Protein AF-S8E864-F1 (afdb_monomer_lite)

Sequence (79 aa):
QNDGEVESLGRFAIQEHNKNQNAALEFTRVVKAEQQVVSGKLYHLTVEAVDGGQKQVYEAKVWVKPWLNFKQLNEFKKA

Structure (mmCIF, N/CA/C/O backbone):
data_AF-S8E864-F1
#
_entry.id   AF-S8E864-F1
#
loop_
_atom_site.group_PDB
_atom_site.id
_atom_site.type_symbol
_atom_site.label_atom_id
_atom_site.label_alt_id
_atom_site.label_comp_id
_atom_site.label_asym_id
_atom_site.label_entity_id
_atom_site.label_seq_id
_atom_site.pdbx_PDB_ins_code
_atom_site.Cartn_x
_atom_site.Cartn_y
_atom_site.Cartn_z
_atom_site.occupancy
_atom_site.B_iso_or_equiv
_atom_site.auth_seq_id
_atom_site.auth_comp_id
_atom_site.auth_asym_id
_atom_site.auth_atom_id
_atom_site.pdbx_PDB_model_num
ATOM 1 N N . GLN A 1 1 ? -2.804 -11.511 -15.029 1.00 51.09 1 GLN A N 1
ATOM 2 C CA . GLN A 1 1 ? -2.080 -10.597 -14.119 1.00 51.09 1 GLN A CA 1
ATOM 3 C C . GLN A 1 1 ? -1.470 -11.495 -13.061 1.00 51.09 1 GLN A C 1
ATOM 5 O O . GLN A 1 1 ? -2.192 -12.353 -12.586 1.00 51.09 1 GLN A O 1
ATOM 10 N N . ASN A 1 2 ? -0.162 -11.434 -12.806 1.00 63.66 2 ASN A N 1
ATOM 11 C CA . ASN A 1 2 ? 0.457 -12.339 -11.833 1.00 63.66 2 ASN A CA 1
ATOM 12 C C . ASN A 1 2 ? -0.057 -11.967 -10.437 1.00 63.66 2 ASN A C 1
ATOM 14 O O . ASN A 1 2 ? 0.379 -10.951 -9.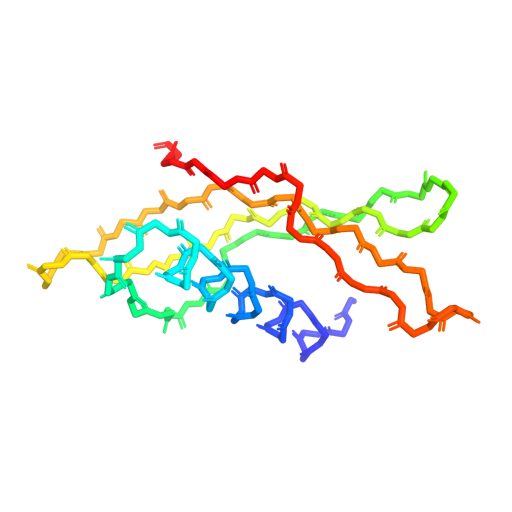898 1.00 63.66 2 ASN A O 1
ATOM 18 N N . ASP A 1 3 ? -0.979 -12.750 -9.875 1.00 75.81 3 ASP A N 1
ATOM 19 C CA . ASP A 1 3 ? -1.579 -12.494 -8.558 1.00 75.81 3 ASP A CA 1
ATOM 20 C C . ASP A 1 3 ? -0.517 -12.204 -7.481 1.00 75.81 3 ASP A C 1
ATOM 22 O O . ASP A 1 3 ? -0.635 -11.235 -6.731 1.00 75.81 3 ASP A O 1
ATOM 26 N N . GLY A 1 4 ? 0.611 -12.924 -7.507 1.00 89.56 4 GLY A N 1
ATOM 27 C CA . GLY A 1 4 ? 1.713 -12.725 -6.557 1.00 89.56 4 GLY A CA 1
ATOM 28 C C . GLY A 1 4 ? 2.412 -11.357 -6.634 1.00 89.56 4 GLY A C 1
ATOM 29 O O . GLY A 1 4 ? 2.878 -10.846 -5.613 1.00 89.56 4 GLY A O 1
ATOM 30 N N . GLU A 1 5 ? 2.475 -10.722 -7.811 1.00 91.25 5 GLU A N 1
ATOM 31 C CA . GLU A 1 5 ? 3.049 -9.373 -7.945 1.00 91.25 5 GLU A CA 1
ATOM 32 C C . GLU A 1 5 ? 2.127 -8.336 -7.295 1.00 91.25 5 GLU A C 1
ATOM 34 O O . GLU A 1 5 ? 2.576 -7.485 -6.528 1.00 91.25 5 GLU A O 1
ATOM 39 N N . VAL A 1 6 ? 0.826 -8.450 -7.561 1.00 94.25 6 VAL A N 1
ATOM 40 C CA . VAL A 1 6 ? -0.203 -7.554 -7.030 1.00 94.25 6 VAL A CA 1
ATOM 41 C C . VAL A 1 6 ? -0.302 -7.673 -5.510 1.00 94.25 6 VAL A C 1
ATOM 43 O O . VAL A 1 6 ? -0.302 -6.652 -4.820 1.00 94.25 6 VAL A O 1
ATOM 46 N N . GLU A 1 7 ? -0.304 -8.892 -4.968 1.00 95.88 7 GLU A N 1
ATOM 47 C CA . GLU A 1 7 ? -0.280 -9.112 -3.518 1.00 95.88 7 GLU A CA 1
ATOM 48 C C . GLU A 1 7 ? 0.970 -8.516 -2.864 1.00 95.88 7 GLU A C 1
ATOM 50 O O . GLU A 1 7 ? 0.881 -7.858 -1.825 1.00 95.88 7 GLU A O 1
ATOM 55 N N . SER A 1 8 ? 2.137 -8.682 -3.494 1.00 96.44 8 SER A N 1
ATOM 56 C CA . SER A 1 8 ? 3.395 -8.113 -2.999 1.00 96.44 8 SER A CA 1
ATOM 57 C C . SER A 1 8 ? 3.369 -6.581 -2.976 1.00 96.44 8 SER A C 1
ATOM 59 O O . SER A 1 8 ? 3.929 -5.962 -2.069 1.00 96.44 8 SER A O 1
ATOM 61 N N . LEU A 1 9 ? 2.720 -5.947 -3.958 1.00 96.94 9 LEU A N 1
ATOM 62 C CA . LEU A 1 9 ? 2.531 -4.495 -3.988 1.00 96.94 9 LEU A CA 1
ATOM 63 C C . LEU A 1 9 ? 1.511 -4.024 -2.942 1.00 96.94 9 LEU A C 1
ATOM 65 O O . LEU A 1 9 ? 1.735 -2.988 -2.317 1.00 96.94 9 LEU A O 1
ATOM 69 N N . GLY A 1 10 ? 0.449 -4.795 -2.694 1.00 97.38 10 GLY A N 1
ATOM 70 C CA . GLY A 1 10 ? -0.517 -4.515 -1.630 1.00 97.38 10 GLY A CA 1
ATOM 71 C C . GLY A 1 10 ? 0.116 -4.565 -0.236 1.00 97.38 10 GLY A C 1
ATOM 72 O O . GLY A 1 10 ? -0.055 -3.638 0.555 1.00 97.38 10 GLY A O 1
ATOM 73 N N . ARG A 1 11 ? 0.927 -5.595 0.042 1.00 97.94 11 ARG A N 1
ATOM 74 C CA . ARG A 1 11 ? 1.700 -5.705 1.294 1.00 97.94 11 ARG A CA 1
ATOM 75 C C . ARG A 1 11 ? 2.675 -4.545 1.460 1.00 97.94 11 ARG A C 1
ATOM 77 O O . ARG A 1 11 ? 2.733 -3.948 2.530 1.00 97.94 11 ARG A O 1
ATOM 84 N N . PHE A 1 12 ? 3.396 -4.201 0.392 1.00 97.88 12 PHE A N 1
ATOM 85 C CA . PHE A 1 12 ? 4.302 -3.055 0.388 1.00 97.88 12 PHE A CA 1
ATOM 86 C C . PHE A 1 12 ? 3.577 -1.743 0.720 1.00 97.88 12 PHE A C 1
ATOM 88 O O . PHE A 1 12 ? 4.074 -0.974 1.536 1.00 97.88 12 PHE A O 1
ATOM 95 N N . ALA A 1 13 ? 2.401 -1.496 0.132 1.00 98.00 13 ALA A N 1
ATOM 96 C CA . ALA A 1 13 ? 1.637 -0.278 0.390 1.00 98.00 13 ALA A CA 1
ATOM 97 C C . ALA A 1 13 ? 1.250 -0.136 1.872 1.00 98.00 13 ALA A C 1
ATOM 99 O O . ALA A 1 13 ? 1.421 0.934 2.450 1.00 98.00 13 ALA A O 1
ATOM 100 N N . ILE A 1 14 ? 0.794 -1.224 2.501 1.00 97.62 14 ILE A N 1
ATOM 101 C CA . ILE A 1 14 ? 0.467 -1.243 3.934 1.00 97.62 14 ILE A CA 1
ATOM 102 C C . ILE A 1 14 ? 1.716 -1.016 4.794 1.00 97.62 14 ILE A C 1
ATOM 104 O O . ILE A 1 14 ? 1.690 -0.203 5.715 1.00 97.62 14 ILE A O 1
ATOM 108 N N . GLN A 1 15 ? 2.823 -1.693 4.479 1.00 97.88 15 GLN A N 1
ATOM 109 C CA . GLN A 1 15 ? 4.077 -1.550 5.224 1.00 97.88 15 GLN A CA 1
ATOM 110 C C . GLN A 1 15 ? 4.625 -0.119 5.172 1.00 97.88 15 GLN A C 1
ATOM 112 O O . GLN A 1 15 ? 4.986 0.435 6.210 1.00 97.88 15 GLN A O 1
ATOM 117 N N . GLU A 1 16 ? 4.654 0.495 3.988 1.00 97.88 16 GLU A N 1
ATOM 118 C CA . GLU A 1 16 ? 5.122 1.874 3.830 1.00 97.88 16 GLU A CA 1
ATOM 119 C C . GLU A 1 16 ? 4.192 2.881 4.513 1.00 97.88 16 GLU A C 1
ATOM 121 O O . GLU A 1 16 ? 4.674 3.820 5.145 1.00 97.88 16 GLU A O 1
ATOM 126 N N . HIS A 1 17 ? 2.871 2.679 4.456 1.00 97.50 17 HIS A N 1
ATOM 127 C CA . HIS A 1 17 ? 1.932 3.523 5.194 1.00 97.50 17 HIS A CA 1
ATOM 128 C C . HIS A 1 17 ? 2.157 3.428 6.709 1.00 97.50 17 HIS A C 1
ATOM 130 O O . HIS A 1 17 ? 2.324 4.456 7.364 1.00 97.50 17 HIS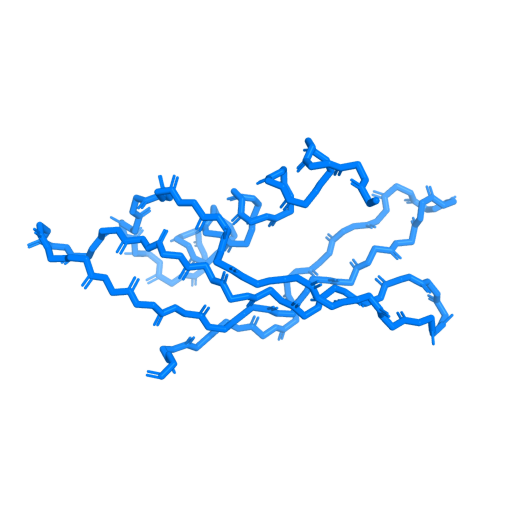 A O 1
ATOM 136 N N . ASN A 1 18 ? 2.238 2.210 7.254 1.00 97.56 18 ASN A N 1
ATOM 137 C CA . ASN A 1 18 ? 2.483 1.981 8.679 1.00 97.56 18 ASN A CA 1
ATOM 138 C C . ASN A 1 18 ? 3.780 2.649 9.144 1.00 97.56 18 ASN A C 1
ATOM 140 O O . ASN A 1 18 ? 3.789 3.337 10.163 1.00 97.56 18 ASN A O 1
ATOM 144 N N . LYS A 1 19 ? 4.855 2.516 8.359 1.00 97.12 19 LYS A N 1
ATOM 145 C CA . LYS A 1 19 ? 6.145 3.153 8.638 1.00 97.12 19 LYS A CA 1
ATOM 146 C C . LYS A 1 19 ? 6.063 4.682 8.623 1.00 97.12 19 LYS A C 1
ATOM 148 O O . LYS A 1 19 ? 6.636 5.325 9.496 1.00 97.12 19 LYS A O 1
ATOM 153 N N . ASN A 1 20 ? 5.361 5.265 7.651 1.00 95.25 20 ASN A N 1
ATOM 154 C CA . ASN A 1 20 ? 5.309 6.718 7.465 1.00 95.25 20 ASN A CA 1
ATOM 155 C C . ASN A 1 20 ? 4.292 7.420 8.372 1.00 95.25 20 ASN A C 1
ATOM 157 O O . ASN A 1 20 ? 4.425 8.619 8.602 1.00 95.25 20 ASN A O 1
ATOM 161 N N . GLN A 1 21 ? 3.254 6.723 8.836 1.00 94.44 21 GLN A N 1
ATOM 162 C CA . GLN A 1 21 ? 2.167 7.294 9.645 1.00 94.44 21 GLN A CA 1
ATOM 163 C C . GLN A 1 21 ? 2.124 6.741 11.074 1.00 94.44 21 GLN A C 1
ATOM 165 O O . GLN A 1 21 ? 1.211 7.070 11.825 1.00 94.44 21 GLN A O 1
ATOM 170 N N . ASN A 1 22 ? 3.104 5.913 11.455 1.00 92.69 22 ASN A N 1
ATOM 171 C CA . ASN A 1 22 ? 3.136 5.203 12.736 1.00 92.69 22 ASN A CA 1
ATOM 172 C C . ASN A 1 22 ? 1.818 4.449 13.018 1.00 92.69 22 ASN A C 1
ATOM 174 O O . ASN A 1 22 ? 1.304 4.451 14.136 1.00 92.69 22 ASN A O 1
ATOM 178 N N . ALA A 1 23 ? 1.257 3.850 11.965 1.00 94.94 23 ALA A N 1
ATOM 179 C CA . ALA A 1 23 ? 0.027 3.069 12.003 1.00 94.94 23 ALA A CA 1
ATOM 180 C C . ALA A 1 23 ? 0.334 1.568 12.136 1.00 94.94 23 ALA A C 1
ATOM 182 O O . ALA A 1 23 ? 1.470 1.128 11.952 1.00 94.94 23 ALA A O 1
ATOM 183 N N . ALA A 1 24 ? -0.692 0.774 12.442 1.00 96.06 24 ALA A N 1
ATOM 184 C CA . ALA A 1 24 ? -0.581 -0.669 12.646 1.00 96.06 24 ALA A CA 1
ATOM 185 C C . ALA A 1 24 ? -1.630 -1.438 11.827 1.00 96.06 24 ALA A C 1
ATOM 187 O O . ALA A 1 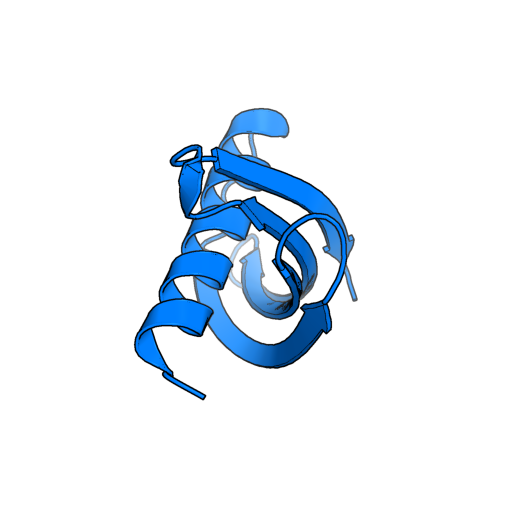24 ? -2.321 -2.307 12.349 1.00 96.06 24 ALA A O 1
ATOM 188 N N . LEU A 1 25 ? -1.767 -1.099 10.542 1.00 97.56 25 LEU A N 1
ATOM 189 C CA . LEU A 1 25 ? -2.687 -1.789 9.641 1.00 97.56 25 LEU A CA 1
ATOM 190 C C . LEU A 1 25 ? -2.170 -3.193 9.302 1.00 97.56 25 LEU A C 1
ATOM 192 O O . LEU A 1 25 ? -1.002 -3.356 8.937 1.00 97.56 25 LEU A O 1
ATOM 196 N N . GLU A 1 26 ? -3.042 -4.196 9.338 1.00 97.50 26 GLU A N 1
ATOM 197 C CA . GLU A 1 26 ? -2.693 -5.575 8.982 1.00 97.50 26 GLU A CA 1
ATOM 198 C C . GLU A 1 26 ? -3.242 -5.929 7.597 1.00 97.50 26 GLU A C 1
ATOM 200 O O . GLU A 1 26 ? -4.453 -5.959 7.375 1.00 97.50 26 GLU A O 1
ATOM 205 N N . PHE A 1 27 ? -2.355 -6.209 6.640 1.00 97.50 27 PHE A N 1
ATOM 206 C CA . PHE A 1 27 ? -2.757 -6.582 5.282 1.00 97.50 27 PHE A CA 1
ATOM 207 C C . PHE A 1 27 ? -3.597 -7.867 5.281 1.00 97.50 27 PHE A C 1
ATOM 209 O O . PHE A 1 27 ? -3.150 -8.898 5.783 1.00 97.50 27 PHE A O 1
ATOM 216 N N . THR A 1 28 ? -4.769 -7.828 4.640 1.00 97.00 28 THR A N 1
ATOM 217 C CA . THR A 1 28 ? -5.609 -9.015 4.430 1.00 97.00 28 THR A CA 1
ATOM 218 C C . THR A 1 28 ? -5.506 -9.524 2.994 1.00 97.00 28 THR A C 1
ATOM 220 O O . THR A 1 28 ? -5.053 -10.644 2.771 1.00 97.00 28 THR A O 1
ATOM 223 N N . ARG A 1 29 ? -5.927 -8.717 2.011 1.00 96.75 29 ARG A N 1
ATOM 224 C CA . ARG A 1 29 ? -5.926 -9.095 0.588 1.00 96.75 29 ARG A CA 1
ATOM 225 C C . ARG A 1 29 ? -5.985 -7.879 -0.325 1.00 96.75 29 ARG A C 1
ATOM 227 O O . ARG A 1 29 ? -6.387 -6.793 0.091 1.00 96.75 29 ARG A O 1
ATOM 234 N N . VAL A 1 30 ? -5.677 -8.089 -1.600 1.00 97.25 30 VAL A N 1
ATOM 235 C CA . VAL A 1 30 ? -6.010 -7.131 -2.658 1.00 97.25 30 VAL A CA 1
ATOM 236 C C . VAL A 1 30 ? -7.406 -7.455 -3.188 1.00 97.25 30 VAL A C 1
ATOM 238 O O . VAL A 1 30 ? -7.690 -8.594 -3.544 1.00 97.25 30 VAL A O 1
ATOM 241 N N . VAL A 1 31 ? -8.288 -6.459 -3.200 1.00 96.69 31 VAL A N 1
ATOM 242 C CA . VAL A 1 31 ? -9.675 -6.563 -3.681 1.00 96.69 31 VAL A CA 1
ATOM 243 C C . VAL A 1 31 ? -9.751 -6.249 -5.172 1.00 96.69 31 VAL A C 1
ATOM 245 O O . VAL A 1 31 ? -10.468 -6.912 -5.917 1.00 96.69 31 VAL A O 1
ATOM 248 N N . LYS A 1 32 ? -9.001 -5.236 -5.615 1.00 95.94 32 LYS A N 1
ATOM 249 C CA . LYS A 1 32 ? -8.939 -4.801 -7.011 1.00 95.94 32 LYS A CA 1
ATOM 250 C C . LYS A 1 32 ? -7.530 -4.321 -7.327 1.00 95.94 32 LYS A C 1
ATOM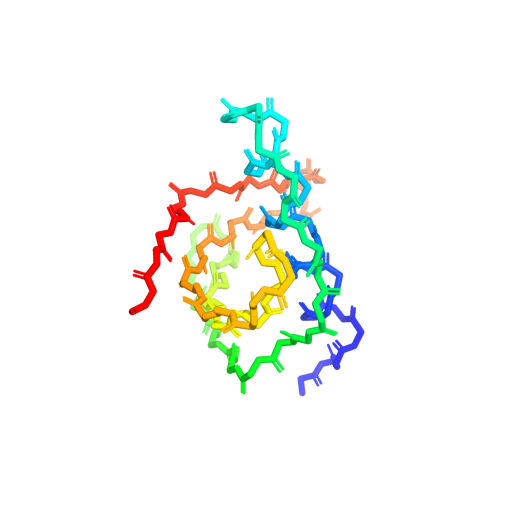 252 O O . LYS A 1 32 ? -6.872 -3.729 -6.473 1.00 95.94 32 LYS A O 1
ATOM 257 N N . ALA A 1 33 ? -7.081 -4.556 -8.552 1.00 95.81 33 ALA A N 1
ATOM 258 C CA . ALA A 1 33 ? -5.811 -4.043 -9.031 1.00 95.81 33 ALA A CA 1
ATOM 259 C C . ALA A 1 33 ? -5.914 -3.624 -10.493 1.00 95.81 33 ALA A C 1
ATOM 261 O O . ALA A 1 33 ? -6.212 -4.438 -11.364 1.00 95.81 33 ALA A O 1
ATOM 262 N N . GLU A 1 34 ? -5.602 -2.365 -10.758 1.00 95.38 34 GLU A N 1
ATOM 263 C CA . GLU A 1 34 ? -5.519 -1.794 -12.095 1.00 95.38 34 GLU A CA 1
ATOM 264 C C . GLU A 1 34 ? -4.079 -1.352 -12.351 1.00 95.38 34 GLU A C 1
ATOM 266 O O . GLU A 1 34 ? -3.421 -0.780 -11.482 1.00 95.38 34 GLU A O 1
ATOM 271 N N . GLN A 1 35 ? -3.569 -1.641 -13.546 1.00 94.69 35 GLN A N 1
ATOM 272 C CA . GLN A 1 35 ? -2.221 -1.260 -13.951 1.00 94.69 35 GLN A CA 1
ATOM 273 C C . GLN A 1 35 ? -2.306 -0.180 -15.027 1.00 94.69 35 GLN A C 1
ATOM 275 O O . GLN A 1 35 ? -2.923 -0.385 -16.069 1.00 94.69 35 GLN A O 1
ATOM 280 N N . GLN A 1 36 ? -1.608 0.929 -14.811 1.00 94.19 36 GLN A N 1
ATOM 281 C CA . GLN A 1 36 ? -1.459 2.005 -15.778 1.00 94.19 36 GLN A CA 1
ATOM 282 C C . GLN A 1 36 ? 0.005 2.125 -16.212 1.00 94.19 36 GLN A C 1
ATOM 284 O O . GLN A 1 36 ? 0.916 2.195 -15.383 1.00 94.19 36 GLN A O 1
ATOM 289 N N . VAL A 1 37 ? 0.240 2.150 -17.524 1.00 93.94 37 VAL A N 1
ATOM 290 C CA . VAL A 1 37 ? 1.576 2.383 -18.091 1.00 93.94 37 VAL A CA 1
ATOM 291 C C . VAL A 1 37 ? 1.865 3.882 -18.083 1.00 93.94 37 VAL A C 1
ATOM 293 O O . VAL A 1 37 ? 1.059 4.681 -18.550 1.00 93.94 37 VAL A O 1
ATOM 296 N N . VAL A 1 38 ? 3.014 4.256 -17.529 1.00 90.62 38 VAL A N 1
ATOM 297 C CA . VAL A 1 38 ? 3.526 5.635 -17.452 1.00 90.62 38 VAL A CA 1
ATOM 298 C C . VAL A 1 38 ? 5.038 5.594 -17.731 1.00 90.62 38 VAL A C 1
ATOM 300 O O . VAL A 1 38 ? 5.512 4.677 -18.399 1.00 90.62 38 VAL A O 1
ATOM 303 N N . SER A 1 39 ? 5.842 6.502 -17.169 1.00 92.44 39 SER A N 1
ATOM 304 C CA . SER A 1 39 ? 7.302 6.322 -17.044 1.00 92.44 39 SER A CA 1
ATOM 305 C C . SER A 1 39 ? 7.643 5.219 -16.023 1.00 92.44 39 SER A C 1
ATOM 307 O O . SER A 1 39 ? 8.251 5.475 -14.987 1.00 92.44 39 SER A O 1
ATOM 309 N N . GLY A 1 40 ? 7.157 4.000 -16.261 1.00 94.06 40 GLY A N 1
ATOM 310 C CA . GLY A 1 40 ? 7.097 2.882 -15.319 1.00 94.06 40 GLY A CA 1
ATOM 311 C C . GLY A 1 40 ? 5.731 2.205 -15.371 1.00 94.06 40 GLY A C 1
ATOM 312 O O . GLY A 1 40 ? 4.997 2.314 -16.353 1.00 94.06 40 GLY A O 1
ATOM 313 N N . LYS A 1 41 ? 5.366 1.542 -14.280 1.00 94.75 41 LYS A N 1
ATOM 314 C CA . LYS A 1 41 ? 4.025 1.005 -14.056 1.00 94.75 41 LYS A CA 1
ATOM 315 C C . LYS A 1 41 ? 3.451 1.620 -12.790 1.00 94.75 41 LYS A C 1
ATOM 317 O O . LYS A 1 41 ? 4.083 1.553 -11.737 1.00 94.75 41 LYS A O 1
ATOM 322 N N . LEU A 1 42 ? 2.279 2.225 -12.891 1.00 97.06 42 LEU A N 1
ATOM 323 C CA . LEU A 1 42 ? 1.517 2.701 -11.746 1.00 97.06 42 LEU A CA 1
ATOM 324 C C . LEU A 1 42 ? 0.409 1.691 -11.456 1.00 97.06 42 LEU A C 1
ATOM 326 O O . LEU A 1 42 ? -0.422 1.418 -12.317 1.00 97.06 42 LEU A O 1
ATOM 330 N N . TYR A 1 43 ? 0.415 1.124 -10.257 1.00 97.31 43 TYR A N 1
ATOM 331 C CA . TYR A 1 43 ? -0.611 0.196 -9.803 1.00 97.31 43 TYR A CA 1
ATOM 332 C C . TYR A 1 43 ? -1.596 0.951 -8.925 1.00 97.31 43 TYR A C 1
ATOM 334 O O . TYR A 1 43 ? -1.203 1.515 -7.904 1.00 97.31 43 TYR A O 1
ATOM 342 N N . HIS A 1 44 ? -2.861 0.960 -9.329 1.00 97.69 44 HIS A N 1
ATOM 343 C CA . HIS A 1 44 ? -3.976 1.398 -8.503 1.00 97.69 44 HIS A CA 1
ATOM 344 C C . HIS A 1 44 ? -4.555 0.162 -7.827 1.00 97.69 44 HIS A C 1
ATOM 346 O O . HIS A 1 44 ? -5.089 -0.731 -8.484 1.00 97.69 44 HIS A O 1
ATOM 352 N N . LEU A 1 45 ? -4.376 0.081 -6.517 1.00 97.56 45 LEU A N 1
ATOM 353 C CA . LEU A 1 45 ? -4.758 -1.063 -5.710 1.00 97.56 45 LEU A CA 1
ATOM 354 C C . LEU A 1 45 ? -5.886 -0.663 -4.773 1.00 97.56 45 LEU A C 1
ATOM 356 O O . LEU A 1 45 ? -5.812 0.365 -4.107 1.00 97.56 45 LEU A O 1
ATOM 360 N N . THR A 1 46 ? -6.888 -1.522 -4.668 1.00 98.00 46 THR A N 1
ATOM 361 C CA . THR A 1 46 ? -7.851 -1.506 -3.571 1.00 98.00 46 THR A CA 1
ATOM 362 C C . THR A 1 46 ? -7.474 -2.647 -2.639 1.00 98.00 46 THR A C 1
ATOM 364 O O . THR A 1 46 ? -7.513 -3.809 -3.047 1.00 98.00 46 THR A O 1
ATOM 367 N N . VAL A 1 47 ? -7.067 -2.336 -1.412 1.00 97.81 47 VAL A N 1
ATOM 368 C CA . VAL A 1 47 ? -6.582 -3.313 -0.428 1.00 97.81 47 VAL A CA 1
ATOM 369 C C . VAL A 1 47 ? -7.509 -3.368 0.777 1.00 97.81 47 VAL A C 1
ATOM 371 O O . VAL A 1 47 ? -7.981 -2.343 1.256 1.00 97.81 47 VAL A O 1
ATOM 374 N N . G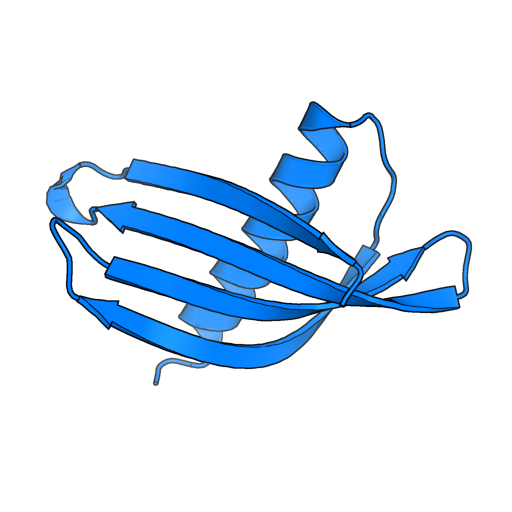LU A 1 48 ? -7.771 -4.575 1.266 1.00 98.00 48 GLU A N 1
ATOM 375 C CA . GLU A 1 48 ? -8.454 -4.813 2.537 1.00 98.00 48 GLU A CA 1
ATOM 376 C C . GLU A 1 48 ? -7.387 -4.992 3.623 1.00 98.00 48 GLU A C 1
ATOM 378 O O . GLU A 1 48 ? -6.452 -5.788 3.459 1.00 98.00 48 GLU A O 1
ATOM 383 N N . ALA A 1 49 ? -7.525 -4.259 4.723 1.00 97.94 49 ALA A N 1
ATOM 384 C CA . ALA A 1 49 ? -6.652 -4.357 5.884 1.00 97.94 49 ALA A CA 1
ATOM 385 C C . ALA A 1 49 ? -7.455 -4.279 7.186 1.00 97.94 49 ALA A C 1
ATOM 387 O O . ALA A 1 49 ? -8.567 -3.754 7.208 1.00 97.94 49 ALA A O 1
ATOM 388 N N . VAL A 1 50 ? -6.898 -4.818 8.266 1.00 98.00 50 VAL A N 1
ATOM 389 C CA . VAL A 1 50 ? -7.467 -4.692 9.608 1.00 98.00 50 VAL A CA 1
ATOM 390 C C . VAL A 1 50 ? -6.871 -3.464 10.285 1.00 98.00 50 VAL A C 1
ATOM 392 O O . VAL A 1 50 ? -5.653 -3.309 10.330 1.00 98.00 50 VAL A O 1
ATOM 395 N N . ASP A 1 51 ? -7.741 -2.605 10.806 1.00 95.75 51 ASP A N 1
ATOM 396 C CA . ASP A 1 51 ? -7.415 -1.403 11.568 1.00 95.75 51 ASP A CA 1
ATOM 397 C C . ASP A 1 51 ? -8.135 -1.481 12.918 1.00 95.75 51 ASP A C 1
ATOM 399 O O . ASP A 1 51 ? -9.369 -1.485 12.974 1.00 95.75 51 ASP A O 1
ATOM 403 N N . GLY A 1 52 ? -7.385 -1.663 14.007 1.00 93.44 52 GLY A N 1
ATOM 404 C CA . GLY A 1 52 ? -7.964 -1.810 15.349 1.00 93.44 52 GLY A CA 1
ATOM 405 C C . GLY A 1 52 ? -8.976 -2.961 15.476 1.00 93.44 52 GLY A C 1
ATOM 406 O O . GLY A 1 52 ? -9.984 -2.829 16.168 1.00 93.44 52 GLY A O 1
ATOM 407 N N . GLY A 1 53 ? -8.750 -4.074 14.770 1.00 94.19 53 GLY A N 1
ATOM 408 C CA . GLY A 1 53 ? -9.642 -5.241 14.767 1.00 94.19 53 GLY A CA 1
ATOM 409 C C . GLY A 1 53 ? -10.829 -5.147 13.800 1.00 94.19 53 GLY A C 1
ATOM 410 O O . GLY A 1 53 ? -11.601 -6.099 13.695 1.00 94.19 53 GLY A O 1
ATOM 411 N N . GLN A 1 54 ? -10.980 -4.044 13.062 1.00 96.44 54 GLN A N 1
ATOM 412 C CA . GLN A 1 54 ? -12.027 -3.888 12.052 1.00 96.44 54 GLN A CA 1
ATOM 413 C C . GLN A 1 54 ? -11.451 -3.966 10.644 1.00 96.44 54 GLN A C 1
ATOM 415 O O . GLN A 1 54 ? -10.451 -3.325 10.334 1.00 96.44 54 GLN A O 1
ATOM 420 N N . LYS A 1 55 ? -12.115 -4.713 9.761 1.00 97.06 55 LYS A N 1
ATOM 421 C CA . LYS A 1 55 ? -11.765 -4.736 8.340 1.00 97.06 55 LYS A CA 1
ATOM 422 C C . LYS A 1 55 ? -12.162 -3.421 7.683 1.00 97.06 55 LYS A C 1
ATOM 424 O O . LYS A 1 55 ? -13.317 -3.012 7.755 1.00 97.06 55 LYS A O 1
ATOM 429 N N . GLN A 1 56 ? -11.204 -2.797 7.021 1.00 97.69 56 GLN A N 1
ATOM 430 C CA . GLN A 1 56 ? -11.357 -1.549 6.291 1.00 97.69 56 GLN A CA 1
ATOM 431 C C . GLN A 1 56 ? -10.743 -1.702 4.898 1.00 97.69 56 GLN A C 1
ATOM 433 O O . GLN A 1 56 ? -9.854 -2.528 4.672 1.00 97.69 56 GLN A O 1
ATOM 438 N N . VAL A 1 57 ? -11.237 -0.910 3.950 1.00 97.94 57 VAL A N 1
ATOM 439 C CA . VAL A 1 57 ? -10.742 -0.894 2.573 1.00 97.94 57 VAL A CA 1
ATOM 440 C C . VAL A 1 57 ? -10.008 0.415 2.322 1.00 97.94 57 VAL A C 1
ATOM 442 O O . VAL A 1 57 ? -10.441 1.482 2.757 1.00 97.94 57 VAL A O 1
ATOM 445 N N . TYR A 1 58 ? -8.888 0.320 1.618 1.00 98.19 58 TYR A N 1
ATOM 446 C CA . TYR A 1 58 ? -8.022 1.440 1.295 1.00 98.19 58 TYR A CA 1
ATOM 447 C C . TYR A 1 58 ? -7.685 1.436 -0.189 1.00 98.19 58 TYR A C 1
ATOM 449 O O . TYR A 1 58 ? -7.544 0.382 -0.813 1.00 98.19 58 TYR A O 1
ATOM 457 N N . GLU A 1 59 ? -7.512 2.627 -0.743 1.00 98.12 59 GLU A N 1
ATOM 458 C CA . GLU A 1 59 ? -6.956 2.834 -2.071 1.00 98.12 59 GLU A CA 1
ATOM 459 C C . GLU A 1 59 ? -5.475 3.193 -1.947 1.00 98.12 59 GLU A C 1
ATOM 461 O O . GLU A 1 59 ? -5.096 4.083 -1.180 1.00 98.12 59 GLU A O 1
ATOM 466 N N . ALA A 1 60 ? -4.637 2.512 -2.722 1.00 98.19 60 ALA A N 1
ATOM 467 C CA . ALA A 1 60 ? -3.202 2.730 -2.758 1.00 98.19 60 ALA A CA 1
ATOM 468 C C . ALA A 1 60 ? -2.702 2.887 -4.195 1.00 98.19 60 ALA A C 1
ATOM 470 O O . ALA A 1 60 ? -3.081 2.131 -5.092 1.00 98.19 60 ALA A O 1
ATOM 471 N N . LYS A 1 61 ? -1.793 3.841 -4.409 1.00 97.94 61 LYS A N 1
ATOM 472 C CA . LYS A 1 61 ? -1.085 4.018 -5.682 1.00 97.94 61 LYS A CA 1
ATOM 473 C C . LYS A 1 61 ? 0.384 3.680 -5.504 1.00 97.94 61 LYS A C 1
ATOM 475 O O . LYS A 1 61 ? 1.098 4.392 -4.801 1.00 97.94 61 LYS A O 1
ATOM 480 N N . VAL A 1 62 ? 0.845 2.621 -6.163 1.00 97.94 62 VAL A N 1
ATOM 481 C CA . VAL A 1 62 ? 2.241 2.168 -6.089 1.00 97.94 62 VAL A CA 1
ATOM 482 C C . VAL A 1 62 ? 2.916 2.346 -7.441 1.00 97.94 62 VAL A C 1
ATOM 484 O O . VAL A 1 62 ? 2.504 1.746 -8.434 1.00 97.94 62 VAL A O 1
ATOM 487 N N . TRP A 1 63 ? 3.963 3.166 -7.489 1.00 97.88 63 TRP A N 1
ATOM 488 C CA . TRP A 1 63 ? 4.732 3.405 -8.705 1.00 97.88 63 TRP A CA 1
ATOM 489 C C . TRP A 1 63 ? 5.984 2.533 -8.734 1.00 97.88 63 TRP A C 1
ATOM 491 O O . TRP A 1 63 ? 6.807 2.570 -7.819 1.00 97.88 63 TRP A O 1
ATOM 501 N N . VAL A 1 64 ? 6.131 1.751 -9.801 1.00 96.81 64 VAL A N 1
ATOM 502 C CA . VAL A 1 64 ? 7.218 0.791 -9.995 1.00 96.81 64 VAL A CA 1
ATOM 503 C C . VAL A 1 64 ? 7.992 1.144 -11.259 1.00 96.81 64 VAL A C 1
ATOM 505 O O . VAL A 1 64 ? 7.408 1.329 -12.329 1.00 96.81 64 VAL A O 1
ATOM 508 N N . LYS A 1 65 ? 9.322 1.177 -11.164 1.00 95.88 65 LYS A N 1
ATOM 509 C CA . LYS A 1 65 ? 10.223 1.238 -12.326 1.00 95.88 65 LYS A CA 1
ATOM 510 C C . LYS A 1 65 ? 11.187 0.054 -12.231 1.00 95.88 65 LYS A C 1
ATOM 512 O O . LYS A 1 65 ? 12.200 0.169 -11.536 1.00 95.88 65 LYS A O 1
ATOM 517 N N . PRO A 1 66 ? 10.878 -1.082 -12.887 1.00 89.56 66 PRO A N 1
ATOM 518 C CA . PRO A 1 66 ? 11.651 -2.316 -12.733 1.00 89.56 66 PRO A CA 1
ATOM 519 C C . PRO A 1 66 ? 13.137 -2.142 -13.064 1.00 89.56 66 PRO A C 1
ATOM 521 O O . PRO A 1 66 ? 13.989 -2.640 -12.342 1.00 89.56 66 PRO A O 1
ATOM 524 N N . TRP A 1 67 ? 13.453 -1.350 -14.093 1.00 92.81 67 TRP A N 1
ATOM 525 C CA . TRP A 1 67 ? 14.831 -1.089 -14.529 1.00 92.81 67 TRP A CA 1
ATOM 526 C C . TRP A 1 67 ? 15.663 -0.249 -13.547 1.00 92.81 67 TRP A C 1
ATOM 528 O O . TRP A 1 67 ? 16.874 -0.164 -13.703 1.00 92.81 67 TRP A O 1
ATOM 538 N N . LEU A 1 68 ? 15.035 0.373 -12.542 1.00 95.56 68 LEU A N 1
ATOM 539 C CA . LEU A 1 68 ? 15.722 1.119 -11.481 1.00 95.56 68 LEU A CA 1
ATOM 540 C C . LEU A 1 68 ? 15.650 0.416 -10.122 1.00 95.56 68 LEU A C 1
ATOM 542 O O . LEU A 1 68 ? 16.080 1.001 -9.133 1.00 95.56 68 LEU A O 1
ATOM 546 N N . ASN A 1 69 ? 15.054 -0.782 -10.038 1.00 92.19 69 ASN A N 1
ATOM 547 C CA . ASN A 1 69 ? 14.685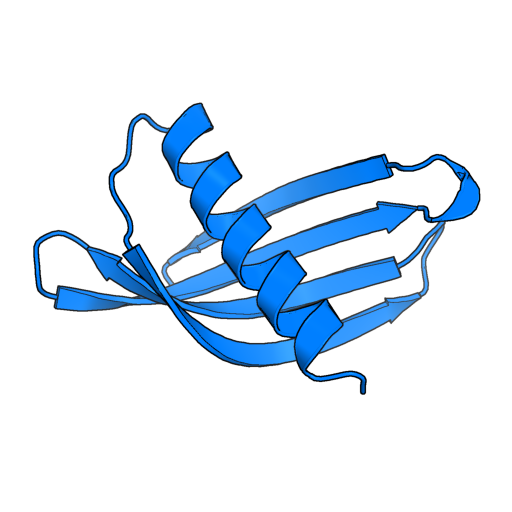 -1.408 -8.760 1.00 92.19 69 ASN A CA 1
ATOM 548 C C . ASN A 1 69 ? 13.906 -0.447 -7.837 1.00 92.19 69 ASN A C 1
ATOM 550 O O . ASN A 1 69 ? 14.038 -0.474 -6.616 1.00 92.19 69 ASN A O 1
ATOM 554 N N . PHE A 1 70 ? 13.099 0.433 -8.434 1.00 94.25 70 PHE A N 1
ATOM 555 C CA . PHE A 1 70 ? 12.395 1.491 -7.721 1.00 94.25 70 PHE A CA 1
ATOM 556 C C . PHE A 1 70 ? 10.942 1.097 -7.475 1.00 94.25 70 PHE A C 1
ATOM 558 O O . PHE A 1 70 ? 10.235 0.686 -8.403 1.00 94.25 70 PHE A O 1
ATOM 565 N N . LYS A 1 71 ? 10.491 1.303 -6.237 1.00 96.31 71 LYS A N 1
ATOM 566 C CA . LYS A 1 71 ? 9.102 1.162 -5.808 1.00 96.31 71 LYS A CA 1
ATOM 567 C C . LYS A 1 71 ? 8.778 2.272 -4.811 1.00 96.31 71 LYS A C 1
ATOM 569 O O . LYS A 1 71 ? 9.537 2.475 -3.871 1.00 96.31 71 LYS A O 1
ATOM 574 N N . GLN A 1 72 ? 7.664 2.967 -5.012 1.00 97.12 72 GLN A N 1
ATOM 575 C CA . GLN A 1 72 ? 7.235 4.055 -4.135 1.00 97.12 72 GLN A CA 1
ATOM 576 C C . GLN A 1 72 ? 5.722 4.027 -3.934 1.00 97.12 72 GLN A C 1
ATOM 578 O O . GLN A 1 72 ? 4.968 3.823 -4.887 1.00 97.12 72 GLN A O 1
ATOM 583 N N . LEU A 1 73 ? 5.289 4.242 -2.693 1.00 98.00 73 LEU A N 1
ATOM 584 C CA . LEU A 1 73 ? 3.895 4.502 -2.358 1.00 98.00 73 LEU A CA 1
ATOM 585 C C . LEU A 1 73 ? 3.607 5.988 -2.600 1.00 98.00 73 LEU A C 1
ATOM 587 O O . LEU A 1 73 ? 4.124 6.843 -1.888 1.00 98.00 73 LEU A O 1
ATOM 591 N N . ASN A 1 74 ? 2.816 6.295 -3.625 1.00 96.50 74 ASN A N 1
ATOM 592 C CA . ASN A 1 74 ? 2.475 7.673 -3.981 1.00 96.50 74 ASN A CA 1
ATOM 593 C C . ASN A 1 74 ? 1.248 8.184 -3.223 1.00 96.50 74 ASN A C 1
ATOM 595 O O . ASN A 1 74 ? 1.181 9.361 -2.891 1.00 96.50 74 ASN A O 1
ATOM 599 N N . GLU A 1 75 ? 0.262 7.321 -2.993 1.00 96.62 75 GLU A N 1
ATOM 600 C CA . GLU A 1 75 ? -0.982 7.678 -2.315 1.00 96.62 75 GLU A CA 1
ATOM 601 C C . GLU A 1 75 ? -1.469 6.482 -1.508 1.00 96.62 75 GLU A C 1
ATOM 603 O O . GLU A 1 75 ? -1.365 5.343 -1.971 1.00 96.62 75 GLU A O 1
ATOM 608 N N . PHE A 1 76 ? -1.998 6.755 -0.319 1.00 97.75 76 PHE A N 1
ATOM 609 C CA . PHE A 1 76 ? -2.685 5.781 0.515 1.00 97.75 76 PHE A CA 1
ATOM 610 C C . PHE A 1 76 ? -3.802 6.492 1.273 1.00 97.75 76 PHE A C 1
ATOM 612 O O . PHE A 1 76 ? -3.536 7.420 2.037 1.00 97.75 76 PHE A O 1
ATOM 619 N N . LYS A 1 77 ? -5.047 6.078 1.049 1.00 96.94 77 LYS A N 1
ATOM 620 C CA . LYS A 1 77 ? -6.225 6.680 1.681 1.00 96.94 77 LYS A CA 1
ATOM 621 C C . LYS A 1 77 ? -7.293 5.629 1.935 1.00 96.94 77 LYS A C 1
ATOM 623 O O . LYS A 1 77 ? -7.337 4.605 1.259 1.00 96.94 77 LYS A O 1
ATOM 628 N N . LYS A 1 78 ? -8.161 5.892 2.906 1.00 95.38 78 LYS A N 1
ATOM 629 C CA . LYS A 1 78 ? -9.360 5.080 3.124 1.00 95.38 78 LYS A CA 1
ATOM 630 C C . LYS A 1 78 ? -10.297 5.222 1.915 1.00 95.38 78 LYS A C 1
ATOM 632 O O . LYS A 1 78 ? -10.430 6.335 1.402 1.00 95.38 78 LYS A O 1
ATOM 637 N N . ALA A 1 79 ? -10.850 4.100 1.454 1.00 89.44 79 ALA A N 1
ATOM 638 C CA . ALA A 1 79 ? -11.807 4.047 0.347 1.00 89.44 79 ALA A CA 1
ATOM 639 C C . ALA A 1 79 ? -13.197 4.540 0.771 1.00 89.44 79 ALA A C 1
ATOM 641 O O . ALA A 1 79 ? -13.536 4.388 1.970 1.00 89.44 79 ALA A O 1
#

Organism: NCBI:txid192259

pLDDT: mean 94.79, std 6.87, range [51.09, 98.19]

Radius of gyration: 12.01 Å; chains: 1; bounding box: 28×20×33 Å

InterPro domains:
  IPR000010 Cystatin domain [PF16845] (2-78)
  IPR000010 Cystatin domain [SM00043] (1-79)
  IPR000010 Cystatin domain [cd00042] (2-77)
  IPR018073 Proteinase inhibitor I25, cystatin, conserved site [PS00287] (35-48)
  IPR027214 Cystatin [PTHR11413] (2-78)
  IPR046350 Cystatin superfamily [SSF54403] (2-78)

Foldseek 3Di:
DPQVVLFVLQVVLVVVCCVVVVADKAWDGWPDWDWDDDCAIKIWTWTWTDHPNDIFIKTWIWGDHPVVRDIDTPDIGTD

Secondary structure (DSSP, 8-state):
--HHHHHHHHHHHHHHHHHHHT---EEEEEEEEEEEEESEEEEEEEEEEEETTEEEEEEEEEEEEGGGTEEEEEEEEE-